Protein AF-A0A5Q4FZF9-F1 (afdb_monomer_lite)

Foldseek 3Di:
DEEAEAEDELPDDPVNVVVVVVVVQVVCCVVPVDSPYHYHYDHDDPDDPVVVVVVVVVVPPD

Radius of gyration: 18.35 Å; chains: 1; bounding box: 40×30×43 Å

Secondary structure (DSSP, 8-state):
-EEEEEEE-TT--HHHHHHHHHHHHHHHHHHHS---EEEEEEE-----HHHHHHHHHTTS--

Sequence (62 aa):
MNVIRLKVPPDHTPEEEAALVAEVAASYEESTGSADVTVEVERTEELDFNSLRAQNASRWSR

pLDDT: mean 77.32, std 11.29, range [47.31, 90.06]

Structure (mmCIF, N/CA/C/O backbone):
data_AF-A0A5Q4FZF9-F1
#
_entry.id   AF-A0A5Q4FZF9-F1
#
loop_
_atom_site.group_PDB
_atom_site.id
_atom_site.type_symbol
_atom_site.label_atom_id
_atom_site.label_alt_id
_atom_site.label_comp_id
_atom_site.label_asym_id
_atom_site.label_entity_id
_atom_site.label_seq_id
_atom_site.pdbx_PDB_ins_code
_atom_site.Cartn_x
_atom_site.Cartn_y
_atom_site.Cartn_z
_atom_site.occupancy
_atom_site.B_iso_or_equiv
_atom_site.auth_seq_id
_atom_site.auth_comp_id
_atom_site.auth_asym_id
_atom_site.auth_atom_id
_atom_site.pdbx_PDB_model_num
ATOM 1 N N . MET A 1 1 ? -11.354 -9.102 8.592 1.00 64.75 1 MET A N 1
ATOM 2 C CA . MET A 1 1 ? -9.973 -9.215 8.104 1.00 64.75 1 MET A CA 1
ATOM 3 C C . MET A 1 1 ? -9.944 -9.080 6.594 1.00 64.75 1 MET A C 1
ATOM 5 O O . MET A 1 1 ? -10.175 -10.059 5.888 1.00 64.75 1 MET A O 1
ATOM 9 N N . ASN A 1 2 ? -9.720 -7.860 6.106 1.00 82.81 2 ASN A N 1
ATOM 10 C CA . ASN A 1 2 ? -9.531 -7.593 4.680 1.00 82.81 2 ASN A CA 1
ATOM 11 C C . ASN A 1 2 ? -8.038 -7.506 4.355 1.00 82.81 2 ASN A C 1
ATOM 13 O O . ASN A 1 2 ? -7.254 -6.987 5.148 1.00 82.81 2 ASN A O 1
ATOM 17 N N . VAL A 1 3 ? -7.649 -8.051 3.202 1.00 84.81 3 VAL A N 1
ATOM 18 C CA . VAL A 1 3 ? -6.250 -8.126 2.768 1.00 84.81 3 VAL A CA 1
ATOM 19 C C . VAL A 1 3 ? -6.090 -7.348 1.469 1.00 84.81 3 VAL A C 1
ATOM 21 O O . VAL A 1 3 ? -6.766 -7.649 0.484 1.00 84.81 3 VAL A O 1
ATOM 24 N N . ILE A 1 4 ? -5.198 -6.360 1.469 1.00 83.88 4 ILE A N 1
ATOM 25 C CA . ILE A 1 4 ? -4.851 -5.559 0.294 1.00 83.88 4 ILE A CA 1
ATOM 26 C C . ILE A 1 4 ? -3.463 -5.988 -0.168 1.00 83.88 4 ILE A C 1
ATOM 28 O O . ILE A 1 4 ? -2.498 -5.890 0.585 1.00 83.88 4 ILE A O 1
ATOM 32 N N . ARG A 1 5 ? -3.366 -6.467 -1.411 1.00 85.19 5 ARG A N 1
ATOM 33 C CA . ARG A 1 5 ? -2.099 -6.892 -2.014 1.00 85.19 5 ARG A CA 1
ATOM 34 C C . ARG A 1 5 ? -1.603 -5.832 -2.977 1.00 85.19 5 ARG A C 1
ATOM 36 O O . ARG A 1 5 ? -2.303 -5.514 -3.939 1.00 85.19 5 ARG A O 1
ATOM 43 N N . LEU A 1 6 ? -0.400 -5.327 -2.736 1.00 83.38 6 LEU A N 1
ATOM 44 C CA . LEU A 1 6 ? 0.266 -4.368 -3.607 1.00 83.38 6 LEU A CA 1
ATOM 45 C C . LEU A 1 6 ? 1.480 -5.006 -4.257 1.00 83.38 6 LEU A C 1
ATOM 47 O O . LEU A 1 6 ? 2.324 -5.597 -3.588 1.00 83.38 6 LEU A O 1
ATOM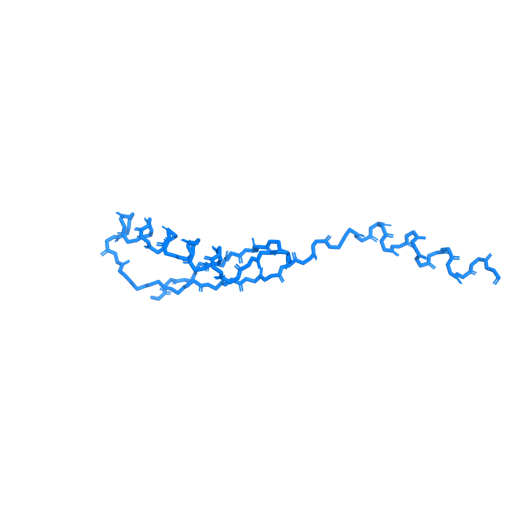 51 N N . LYS A 1 7 ? 1.567 -4.849 -5.574 1.00 83.38 7 LYS A N 1
ATOM 52 C CA . LYS A 1 7 ? 2.764 -5.179 -6.335 1.00 83.38 7 LYS A CA 1
ATOM 53 C C . LYS A 1 7 ? 3.569 -3.913 -6.535 1.00 83.38 7 LYS A C 1
ATOM 55 O O . LYS A 1 7 ? 3.049 -2.947 -7.090 1.00 83.38 7 LYS A O 1
ATOM 60 N N . VAL A 1 8 ? 4.811 -3.932 -6.077 1.00 81.69 8 VAL A N 1
ATOM 61 C CA . VAL A 1 8 ? 5.742 -2.809 -6.216 1.00 81.69 8 VAL A CA 1
ATOM 62 C C . VAL A 1 8 ? 6.927 -3.218 -7.093 1.00 81.69 8 VAL A C 1
ATOM 64 O O . VAL A 1 8 ? 7.268 -4.410 -7.143 1.00 81.69 8 VAL A O 1
ATOM 67 N N . PRO A 1 9 ? 7.544 -2.260 -7.806 1.00 78.75 9 PRO A N 1
ATOM 68 C CA . PRO A 1 9 ? 8.749 -2.520 -8.584 1.00 78.75 9 PRO A CA 1
ATOM 69 C C . PRO A 1 9 ? 9.898 -3.040 -7.697 1.00 78.75 9 PRO A C 1
ATOM 71 O O . PRO A 1 9 ? 9.926 -2.774 -6.494 1.00 78.75 9 PRO A O 1
ATOM 74 N N . PRO A 1 10 ? 10.862 -3.782 -8.269 1.00 76.06 10 PRO A N 1
ATOM 75 C CA . PRO A 1 10 ? 11.949 -4.393 -7.502 1.00 76.06 10 PRO A CA 1
ATOM 76 C C . PRO A 1 10 ? 12.918 -3.366 -6.896 1.00 76.06 10 PRO A C 1
ATOM 78 O O . PRO A 1 10 ? 13.529 -3.653 -5.868 1.00 76.06 10 PRO A O 1
ATOM 81 N N . ASP A 1 11 ? 13.019 -2.176 -7.492 1.00 78.62 11 ASP A N 1
ATOM 82 C CA . ASP A 1 11 ? 13.850 -1.060 -7.021 1.00 78.62 11 ASP A CA 1
ATOM 83 C C . ASP A 1 11 ? 13.217 -0.249 -5.876 1.00 78.62 11 ASP A C 1
ATOM 85 O O . ASP A 1 11 ? 13.812 0.719 -5.406 1.00 78.62 11 ASP A O 1
ATOM 89 N N . HIS A 1 12 ? 12.012 -0.617 -5.428 1.00 79.88 12 HIS A N 1
ATOM 90 C CA . HIS A 1 12 ? 11.303 0.108 -4.379 1.00 79.88 12 HIS A CA 1
ATOM 91 C C . HIS A 1 12 ? 12.033 -0.017 -3.036 1.00 79.88 12 HIS A C 1
ATOM 93 O O . HIS A 1 12 ? 12.369 -1.124 -2.595 1.00 79.88 12 HIS A O 1
ATOM 99 N N . THR A 1 13 ? 12.285 1.115 -2.378 1.00 85.50 13 THR A N 1
ATOM 100 C CA . THR A 1 13 ? 12.993 1.125 -1.095 1.00 85.50 13 THR A CA 1
ATOM 101 C C . THR A 1 13 ? 12.054 0.808 0.077 1.00 85.50 13 THR A C 1
ATOM 103 O O . THR A 1 13 ? 10.850 1.064 -0.001 1.00 85.50 13 THR A O 1
ATOM 106 N N . PRO A 1 14 ? 12.582 0.312 1.215 1.00 84.19 14 PRO A N 1
ATOM 107 C CA . PRO A 1 14 ? 11.770 0.052 2.407 1.00 84.19 14 PRO A CA 1
ATOM 108 C C . PRO A 1 14 ? 11.048 1.293 2.954 1.00 84.19 14 PRO A C 1
ATOM 110 O O . PRO A 1 14 ? 9.972 1.181 3.540 1.00 84.19 14 PRO A O 1
ATOM 113 N N . GLU A 1 15 ? 11.637 2.480 2.777 1.00 85.12 15 GLU A N 1
ATOM 114 C CA . GLU A 1 15 ? 11.042 3.750 3.207 1.00 85.12 15 GLU A CA 1
ATOM 115 C C . GLU A 1 15 ? 9.816 4.101 2.354 1.00 85.12 15 GLU A C 1
ATOM 117 O O . GLU A 1 15 ? 8.780 4.503 2.888 1.00 85.12 15 GLU A O 1
ATOM 122 N N . GLU A 1 16 ? 9.895 3.873 1.042 1.00 85.25 16 GLU A N 1
ATOM 123 C CA . GLU A 1 16 ? 8.765 4.044 0.126 1.00 85.25 16 GLU A CA 1
ATOM 124 C C . GLU A 1 16 ? 7.673 2.992 0.374 1.00 85.25 16 GLU A C 1
ATOM 126 O O . GLU A 1 16 ? 6.487 3.320 0.330 1.00 85.25 16 GLU A O 1
ATOM 131 N N . GLU A 1 17 ? 8.037 1.739 0.690 1.00 83.94 17 GLU A N 1
ATOM 132 C CA . GLU A 1 17 ? 7.067 0.689 1.056 1.00 83.94 17 GLU A CA 1
ATOM 133 C C . GLU A 1 17 ? 6.257 1.099 2.295 1.00 83.94 17 GLU A C 1
ATOM 135 O O . GLU A 1 17 ? 5.030 0.987 2.298 1.00 83.94 17 GLU A O 1
ATOM 140 N N . ALA A 1 18 ? 6.920 1.622 3.331 1.00 84.69 18 ALA A N 1
ATOM 141 C CA . ALA A 1 18 ? 6.258 2.073 4.552 1.00 84.69 18 ALA A CA 1
ATOM 142 C C . ALA A 1 18 ? 5.307 3.256 4.307 1.00 84.69 18 ALA A C 1
ATOM 144 O O . ALA A 1 18 ? 4.196 3.268 4.844 1.00 84.69 18 ALA A O 1
ATOM 145 N N . ALA A 1 19 ? 5.714 4.224 3.479 1.00 88.25 19 ALA A N 1
ATOM 146 C CA . ALA A 1 19 ? 4.866 5.354 3.105 1.00 88.25 19 ALA A CA 1
ATOM 147 C C . ALA A 1 19 ? 3.613 4.895 2.341 1.00 88.25 19 ALA A C 1
ATOM 149 O O . ALA A 1 19 ? 2.501 5.309 2.672 1.00 88.25 19 ALA A O 1
ATOM 150 N N . LEU A 1 20 ? 3.780 3.980 1.381 1.00 87.88 20 LEU A N 1
ATOM 151 C CA . LEU A 1 20 ? 2.682 3.428 0.587 1.00 87.88 20 LEU A CA 1
ATOM 152 C C . LEU A 1 20 ? 1.691 2.640 1.452 1.00 87.88 20 LEU A C 1
ATOM 154 O O . LEU A 1 20 ? 0.480 2.810 1.327 1.00 87.88 20 LEU A O 1
ATOM 158 N N . VAL A 1 21 ? 2.191 1.795 2.358 1.00 88.25 21 VAL A N 1
ATOM 159 C CA . VAL A 1 21 ? 1.342 1.028 3.281 1.00 88.25 21 VAL A CA 1
ATOM 160 C C . VAL A 1 21 ? 0.542 1.959 4.192 1.00 88.25 21 VAL A C 1
ATOM 162 O O . VAL A 1 21 ? -0.649 1.724 4.395 1.00 88.25 21 VAL A O 1
ATOM 165 N N . ALA A 1 22 ? 1.164 3.020 4.715 1.00 88.50 22 ALA A N 1
ATOM 166 C CA . ALA A 1 22 ? 0.485 3.998 5.561 1.00 88.50 22 ALA A CA 1
ATOM 167 C C . ALA A 1 22 ? -0.630 4.739 4.805 1.00 88.50 22 ALA A C 1
ATOM 169 O O . ALA A 1 22 ? -1.730 4.886 5.336 1.00 88.50 22 ALA A O 1
ATOM 170 N N . GLU A 1 23 ? -0.375 5.152 3.562 1.00 90.06 23 GLU A N 1
ATOM 171 C CA . GLU A 1 23 ? -1.369 5.825 2.718 1.00 90.06 23 GLU A CA 1
ATOM 172 C C . GLU A 1 23 ? -2.558 4.907 2.395 1.00 90.06 23 GLU A C 1
ATOM 174 O O . 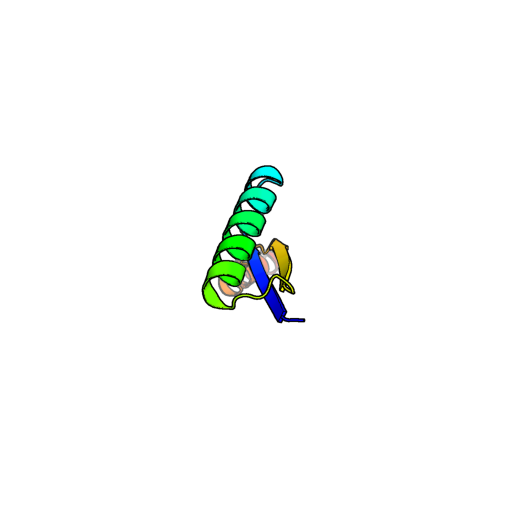GLU A 1 23 ? -3.717 5.298 2.548 1.00 90.06 23 GLU A O 1
ATOM 179 N N . VAL A 1 24 ? -2.284 3.653 2.022 1.00 88.06 24 VAL A N 1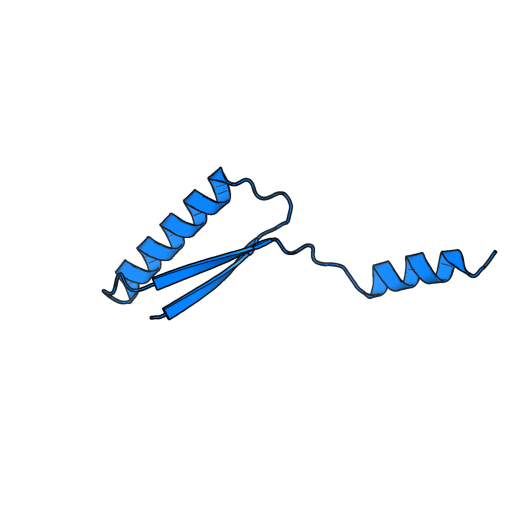
ATOM 180 C CA . VAL A 1 24 ? -3.321 2.657 1.715 1.00 88.06 24 VAL A CA 1
ATOM 181 C C . VAL A 1 24 ? -4.156 2.324 2.949 1.00 88.06 24 VAL A C 1
ATOM 183 O O . VAL A 1 24 ? -5.380 2.225 2.851 1.00 88.06 24 VAL A O 1
ATOM 186 N N . ALA A 1 25 ? -3.519 2.162 4.111 1.00 87.06 25 ALA A N 1
ATOM 187 C CA . ALA A 1 25 ? -4.221 1.886 5.359 1.00 87.06 25 ALA A CA 1
ATOM 188 C C . ALA A 1 25 ? -5.124 3.059 5.769 1.00 87.06 25 ALA A C 1
ATOM 190 O O . ALA A 1 25 ? -6.288 2.831 6.096 1.00 87.06 25 ALA A O 1
ATOM 191 N N . ALA A 1 26 ? -4.625 4.297 5.679 1.00 88.88 26 ALA A N 1
ATOM 192 C CA . ALA A 1 26 ? -5.408 5.497 5.972 1.00 88.88 26 ALA A CA 1
ATOM 193 C C . ALA A 1 26 ? -6.615 5.625 5.030 1.00 88.88 26 ALA A C 1
ATOM 195 O O . ALA A 1 26 ? -7.748 5.758 5.489 1.00 88.88 26 ALA A O 1
ATOM 196 N N . SER A 1 27 ? -6.398 5.472 3.721 1.00 88.94 27 SER A N 1
ATOM 197 C CA . SER A 1 27 ? -7.476 5.537 2.729 1.00 88.94 27 SER A CA 1
ATOM 198 C C . SER A 1 27 ? -8.531 4.442 2.940 1.00 88.94 27 SER A C 1
ATOM 200 O O . SER A 1 27 ? -9.735 4.679 2.799 1.00 88.94 27 SER A O 1
ATOM 202 N N . TYR A 1 28 ? -8.100 3.237 3.323 1.00 88.12 28 TYR A N 1
ATOM 203 C CA . TYR A 1 28 ? -9.005 2.137 3.634 1.00 88.12 28 TYR A CA 1
ATOM 204 C C . TYR A 1 28 ? -9.837 2.408 4.896 1.00 88.12 28 TYR A C 1
ATOM 206 O O . TYR A 1 28 ? -11.046 2.150 4.901 1.00 88.12 28 TYR A O 1
ATOM 214 N N . GLU A 1 29 ? -9.224 2.946 5.951 1.00 89.94 29 GLU A N 1
ATOM 215 C CA . GLU A 1 29 ? -9.929 3.331 7.176 1.00 89.94 29 GLU A CA 1
ATOM 216 C C . GLU A 1 29 ? -10.959 4.433 6.893 1.00 89.94 29 GLU A C 1
ATOM 218 O O . GLU A 1 29 ? -12.116 4.296 7.290 1.00 89.94 29 GLU A O 1
ATOM 223 N N . GLU A 1 30 ? -10.591 5.464 6.126 1.00 89.38 30 GLU A N 1
ATOM 224 C CA . GLU A 1 30 ? -11.505 6.538 5.715 1.00 89.38 30 GLU A CA 1
ATOM 225 C C . GLU A 1 30 ? -12.692 6.011 4.894 1.00 89.38 30 GLU A C 1
ATOM 227 O O . GLU A 1 30 ? -13.829 6.448 5.084 1.00 89.38 30 GLU A O 1
ATOM 232 N N . SER A 1 31 ? -12.455 5.048 3.999 1.00 87.12 31 SER A N 1
ATOM 233 C CA . SER A 1 31 ? -13.505 4.507 3.130 1.00 87.12 31 SER A CA 1
ATOM 234 C C . SER A 1 31 ? -14.424 3.502 3.824 1.00 87.12 31 SER A C 1
ATOM 236 O O . SER A 1 31 ? -15.578 3.363 3.415 1.00 87.12 31 SER A O 1
ATOM 238 N N . THR A 1 32 ? -13.923 2.740 4.797 1.00 86.44 32 THR A N 1
ATOM 239 C CA . THR A 1 32 ? -14.655 1.600 5.383 1.00 86.44 32 THR A CA 1
ATOM 240 C C . THR A 1 32 ? -15.052 1.811 6.841 1.00 86.44 32 THR A C 1
ATOM 242 O O . THR A 1 32 ? -15.859 1.045 7.371 1.00 86.44 32 THR A O 1
ATOM 245 N N . GLY A 1 33 ? -14.487 2.822 7.506 1.00 87.56 33 GLY A N 1
ATOM 246 C CA . GLY A 1 33 ? -14.629 3.048 8.944 1.00 87.56 33 GLY A CA 1
ATOM 247 C C . GLY A 1 33 ? -14.025 1.933 9.803 1.00 87.56 33 GLY A C 1
ATOM 248 O O . GLY A 1 33 ? -14.364 1.823 10.980 1.00 87.56 33 GLY A O 1
ATOM 249 N N . SER A 1 34 ? -13.194 1.063 9.221 1.00 82.56 34 SER A N 1
ATOM 250 C CA . SER A 1 34 ? -12.595 -0.096 9.886 1.00 82.56 34 SER A CA 1
ATOM 251 C C . SER A 1 34 ? -11.077 -0.089 9.730 1.00 82.56 34 SER A C 1
ATOM 253 O O . SER A 1 34 ? -10.569 -0.057 8.615 1.00 82.56 34 SER A O 1
ATOM 255 N N . ALA A 1 35 ? -10.357 -0.222 10.846 1.00 79.44 35 ALA A N 1
ATOM 256 C CA . ALA A 1 35 ? -8.895 -0.351 10.876 1.00 79.44 35 ALA A CA 1
ATOM 257 C C . ALA A 1 35 ? -8.402 -1.813 10.740 1.00 79.44 35 ALA A C 1
ATOM 259 O O . ALA A 1 35 ? -7.211 -2.094 10.844 1.00 79.44 35 ALA A O 1
ATOM 260 N N . ASP A 1 36 ? -9.314 -2.769 10.524 1.00 84.31 36 ASP A N 1
ATOM 261 C CA . ASP A 1 36 ? -9.006 -4.202 10.401 1.00 84.31 36 ASP A CA 1
ATOM 262 C C . ASP A 1 36 ? -8.562 -4.554 8.967 1.00 84.31 36 ASP A C 1
ATOM 264 O O . ASP A 1 36 ? -9.287 -5.200 8.197 1.00 84.31 36 ASP A O 1
ATOM 268 N N . VAL A 1 37 ? -7.372 -4.075 8.590 1.00 82.25 37 VAL A N 1
ATOM 269 C CA . VAL A 1 37 ? -6.765 -4.284 7.269 1.00 82.25 37 VAL A CA 1
ATOM 270 C C . VAL A 1 37 ? -5.333 -4.795 7.380 1.00 82.25 37 VAL A C 1
ATOM 272 O O .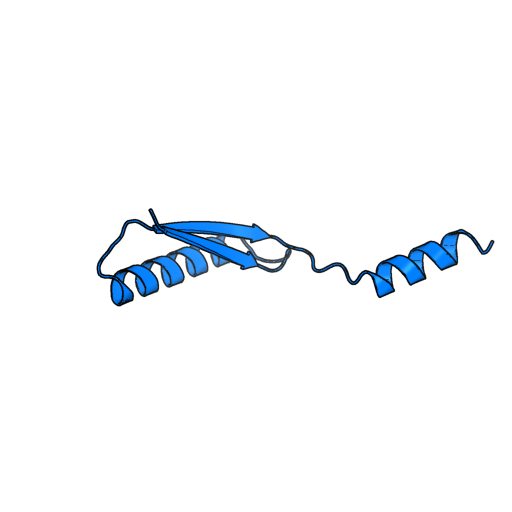 VAL A 1 37 ? -4.536 -4.319 8.182 1.00 82.25 37 VAL A O 1
ATOM 275 N N . THR A 1 38 ? -4.997 -5.790 6.563 1.00 86.12 38 THR A N 1
ATOM 276 C CA . THR A 1 38 ? -3.624 -6.274 6.372 1.00 86.12 38 THR A CA 1
ATOM 277 C C . THR A 1 38 ? -3.144 -5.861 4.988 1.00 86.12 38 THR A C 1
ATOM 279 O O . THR A 1 38 ? -3.811 -6.157 3.995 1.00 86.12 38 THR A O 1
ATOM 282 N N . VAL A 1 39 ? -1.995 -5.191 4.916 1.00 83.06 39 VAL A N 1
ATOM 283 C CA . VAL A 1 39 ? -1.380 -4.772 3.651 1.00 83.06 39 VAL A CA 1
ATOM 284 C C . VAL A 1 39 ? -0.176 -5.668 3.369 1.00 83.06 39 VAL A C 1
ATOM 286 O O . VAL A 1 39 ? 0.777 -5.694 4.145 1.00 83.06 39 VAL A O 1
ATOM 289 N N . GLU A 1 40 ? -0.234 -6.425 2.276 1.00 84.38 40 GLU A N 1
ATOM 290 C CA . GLU A 1 40 ? 0.847 -7.300 1.812 1.00 84.38 40 GLU A CA 1
ATOM 291 C C . GLU A 1 40 ? 1.534 -6.655 0.604 1.00 84.38 40 GLU A C 1
ATOM 293 O O . GLU A 1 40 ? 0.887 -6.393 -0.413 1.00 84.38 40 GLU A O 1
ATOM 298 N N . VAL A 1 41 ? 2.843 -6.415 0.703 1.00 82.00 41 VAL A N 1
ATOM 299 C CA . VAL A 1 41 ? 3.652 -5.849 -0.385 1.00 82.00 41 VAL A CA 1
ATOM 300 C C . VAL A 1 41 ? 4.492 -6.955 -1.019 1.00 82.00 41 VAL A C 1
ATOM 302 O O . VAL A 1 41 ? 5.297 -7.602 -0.350 1.00 82.00 41 VAL A O 1
ATOM 305 N N . GLU A 1 42 ? 4.294 -7.182 -2.315 1.00 80.25 42 GLU A N 1
ATOM 306 C CA . GLU A 1 42 ? 5.037 -8.154 -3.112 1.00 80.25 42 GLU A CA 1
ATOM 307 C C . GLU A 1 42 ? 5.919 -7.416 -4.127 1.00 80.25 42 GLU A C 1
ATOM 309 O O . GLU A 1 42 ? 5.432 -6.765 -5.056 1.00 80.25 42 GLU A O 1
ATOM 314 N N . ARG A 1 43 ? 7.240 -7.526 -3.962 1.00 77.69 43 ARG A N 1
ATOM 315 C CA . ARG A 1 43 ? 8.205 -7.049 -4.957 1.00 77.69 43 ARG A CA 1
ATOM 316 C C . ARG A 1 43 ? 8.176 -7.990 -6.153 1.00 77.69 43 ARG A C 1
ATOM 318 O O . ARG A 1 43 ? 8.533 -9.161 -6.026 1.00 77.69 43 ARG A O 1
ATOM 325 N N . THR A 1 44 ? 7.739 -7.488 -7.304 1.00 67.12 44 THR A N 1
ATOM 326 C CA . THR A 1 44 ? 7.625 -8.297 -8.525 1.00 67.12 44 THR A CA 1
ATOM 327 C C . THR A 1 44 ? 8.426 -7.678 -9.658 1.00 67.12 44 THR A C 1
ATOM 329 O O . THR A 1 44 ? 8.203 -6.538 -10.051 1.00 67.12 44 THR A O 1
ATOM 332 N N . GLU A 1 45 ? 9.371 -8.452 -10.189 1.00 60.62 45 GLU A N 1
ATOM 333 C CA . GLU A 1 45 ? 10.032 -8.155 -11.456 1.00 60.62 45 GLU A CA 1
ATOM 334 C C . GLU A 1 45 ? 9.132 -8.693 -12.578 1.00 60.62 45 GLU A C 1
ATOM 336 O O . GLU A 1 45 ? 8.913 -9.904 -12.687 1.00 60.62 45 GLU A O 1
ATOM 341 N N . GLU A 1 46 ? 8.530 -7.800 -13.369 1.00 61.44 46 GLU A N 1
ATOM 342 C CA . GLU A 1 46 ? 7.720 -8.201 -14.521 1.00 61.44 46 GLU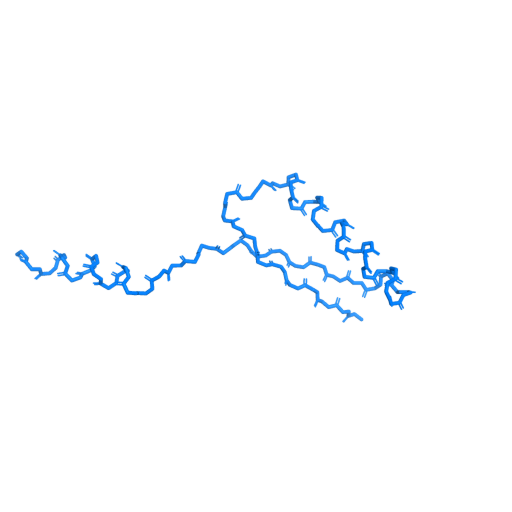 A CA 1
ATOM 343 C C . GLU A 1 46 ? 8.648 -8.728 -15.620 1.00 61.44 46 GLU A C 1
ATOM 345 O O . GLU A 1 46 ? 9.279 -7.979 -16.363 1.00 61.44 46 GLU A O 1
ATOM 350 N N . LEU A 1 47 ? 8.767 -10.053 -15.694 1.00 61.09 47 LEU A N 1
ATOM 351 C CA . LEU A 1 47 ? 9.561 -10.716 -16.716 1.00 61.09 47 LEU A CA 1
ATOM 352 C C . LEU A 1 47 ? 8.706 -11.006 -17.950 1.00 61.09 47 LEU A C 1
ATOM 354 O O . LEU A 1 47 ? 7.873 -11.914 -17.966 1.00 61.09 47 LEU A O 1
ATOM 358 N N . ASP A 1 48 ? 8.969 -10.263 -19.020 1.00 66.69 48 ASP A N 1
ATOM 359 C CA . ASP A 1 48 ? 8.353 -10.469 -20.327 1.00 66.69 48 ASP A CA 1
ATOM 360 C C . ASP A 1 48 ? 8.748 -11.841 -20.913 1.00 66.69 48 ASP A C 1
ATOM 362 O O . ASP A 1 48 ? 9.899 -12.080 -21.305 1.00 66.69 48 ASP A O 1
ATOM 366 N N . PHE A 1 49 ? 7.791 -12.771 -21.004 1.00 68.12 49 PHE A N 1
ATOM 367 C CA . PHE A 1 49 ? 8.038 -14.141 -21.480 1.00 68.12 49 PHE A CA 1
ATOM 368 C C . PHE A 1 49 ? 8.631 -14.177 -22.898 1.00 68.12 49 PHE A C 1
ATOM 370 O O . PHE A 1 49 ? 9.500 -15.002 -23.199 1.00 68.12 49 PHE A O 1
ATOM 377 N N . ASN A 1 50 ? 8.207 -13.259 -23.773 1.00 67.38 50 ASN A N 1
ATOM 378 C CA . ASN A 1 50 ? 8.729 -13.161 -25.137 1.00 67.38 50 ASN A CA 1
ATOM 379 C C . ASN A 1 50 ? 10.210 -12.750 -25.156 1.00 67.38 50 ASN A C 1
ATOM 381 O O . ASN A 1 50 ? 10.995 -13.319 -25.922 1.00 67.38 50 ASN A O 1
ATOM 385 N N . SER A 1 51 ? 10.611 -11.840 -24.267 1.00 64.12 51 SER A N 1
ATOM 386 C CA . SER A 1 51 ? 12.005 -11.414 -24.098 1.00 64.12 51 SER A CA 1
ATOM 387 C C . SER A 1 51 ? 12.880 -12.542 -23.550 1.00 64.12 51 SER A C 1
ATOM 389 O O . SER A 1 51 ? 13.991 -12.758 -24.041 1.00 64.12 51 SER A O 1
ATOM 391 N N . LEU A 1 52 ? 12.374 -13.327 -22.593 1.00 67.38 52 LEU A N 1
ATOM 392 C CA . LEU A 1 52 ? 13.080 -14.500 -22.063 1.00 67.38 52 LEU A CA 1
ATOM 393 C C . LEU A 1 52 ? 13.237 -15.615 -23.107 1.00 67.38 52 LEU A C 1
ATOM 395 O O . LEU A 1 52 ? 14.284 -16.266 -23.191 1.00 67.38 52 LEU A O 1
ATOM 399 N N . ARG A 1 53 ? 12.212 -15.831 -23.939 1.00 63.88 53 ARG A N 1
ATOM 400 C CA . ARG A 1 53 ? 12.253 -16.825 -25.018 1.00 63.88 53 ARG A CA 1
ATOM 401 C C . ARG A 1 53 ? 13.292 -16.467 -26.083 1.00 63.88 53 ARG A C 1
ATOM 403 O O . ARG A 1 53 ? 14.034 -17.350 -26.514 1.00 63.88 53 ARG A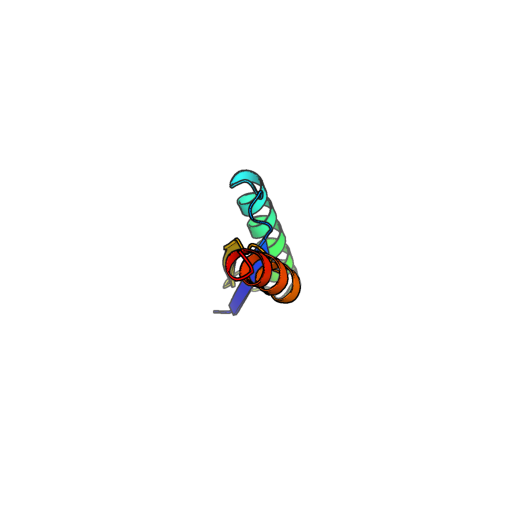 O 1
ATOM 410 N N . ALA A 1 54 ? 13.383 -15.198 -26.480 1.00 63.44 54 ALA A N 1
ATOM 411 C CA . ALA A 1 54 ? 14.364 -14.728 -27.462 1.00 63.44 54 ALA A CA 1
ATOM 412 C C . ALA A 1 54 ? 15.819 -14.895 -26.970 1.00 63.44 54 ALA A C 1
ATOM 414 O O . ALA A 1 54 ? 16.699 -15.325 -27.725 1.00 63.44 54 ALA A O 1
ATOM 415 N N . GLN A 1 55 ? 16.062 -14.637 -25.681 1.00 62.28 55 GLN A N 1
ATOM 416 C CA . GLN A 1 55 ? 17.374 -14.823 -25.053 1.00 62.28 55 GLN A CA 1
ATOM 417 C C . GLN A 1 55 ? 17.785 -16.301 -24.974 1.00 62.28 55 GLN A C 1
ATOM 419 O O . GLN A 1 55 ? 18.937 -16.638 -25.256 1.00 62.28 55 GLN A O 1
ATOM 424 N N . ASN A 1 56 ? 16.850 -17.203 -24.659 1.00 63.66 56 ASN A N 1
ATOM 425 C CA . ASN A 1 56 ? 17.134 -18.640 -24.627 1.00 63.66 56 ASN A CA 1
ATOM 426 C C . ASN A 1 56 ? 17.304 -19.256 -26.024 1.00 63.66 56 ASN A C 1
ATOM 428 O O . ASN A 1 56 ? 18.171 -20.109 -26.204 1.00 63.66 56 ASN A O 1
ATOM 432 N N . ALA A 1 57 ? 16.559 -18.795 -27.034 1.00 60.22 57 ALA A N 1
ATOM 433 C CA . ALA A 1 57 ? 16.733 -19.260 -28.415 1.00 60.22 57 ALA A CA 1
ATOM 434 C C . ALA A 1 57 ? 18.140 -18.949 -28.969 1.00 60.22 57 ALA A C 1
ATOM 436 O O . ALA A 1 57 ? 18.735 -19.756 -29.688 1.00 60.22 57 ALA A O 1
ATOM 437 N N . SER A 1 58 ? 18.713 -17.813 -28.562 1.00 58.12 58 SER A N 1
ATOM 438 C CA . SER A 1 58 ? 20.073 -17.404 -28.936 1.00 58.12 58 SER A CA 1
ATOM 439 C C . SER A 1 58 ? 21.169 -18.286 -28.317 1.00 58.12 58 SER A C 1
ATOM 441 O O . SER A 1 58 ? 22.287 -18.321 -28.827 1.00 58.12 58 SER A O 1
ATOM 443 N N . ARG A 1 59 ? 20.871 -19.026 -27.238 1.00 56.62 59 ARG A N 1
ATOM 444 C CA . ARG A 1 59 ? 21.842 -19.887 -26.534 1.00 56.62 59 ARG A CA 1
ATOM 445 C C . ARG A 1 59 ? 21.990 -21.289 -27.130 1.00 56.62 59 ARG A C 1
ATOM 447 O O . ARG A 1 59 ? 23.000 -21.930 -26.861 1.00 56.62 59 ARG A O 1
ATOM 454 N N . TRP A 1 60 ? 21.036 -21.756 -27.934 1.00 58.19 60 TRP A N 1
ATOM 455 C CA . TRP A 1 60 ? 21.092 -23.074 -28.592 1.00 58.19 60 TRP A CA 1
ATOM 456 C C . TRP A 1 60 ? 21.400 -23.015 -30.093 1.00 58.19 60 TRP A C 1
ATOM 458 O O . TRP A 1 60 ? 21.405 -24.046 -30.753 1.00 58.19 60 TRP A O 1
ATOM 468 N N . SER A 1 61 ? 21.683 -21.826 -30.633 1.00 57.53 61 SER A N 1
ATOM 469 C CA . SER A 1 61 ? 21.997 -21.627 -32.057 1.00 57.53 61 SER A CA 1
ATOM 470 C C . SER A 1 61 ? 23.507 -21.504 -32.342 1.00 57.53 61 SER A C 1
ATOM 472 O O . SER A 1 61 ? 23.882 -20.925 -33.360 1.00 57.53 61 SER A O 1
ATOM 474 N N . ARG A 1 62 ? 24.377 -22.000 -31.448 1.00 47.31 62 ARG A N 1
ATOM 475 C CA . ARG A 1 62 ? 25.837 -22.054 -31.643 1.00 47.31 62 ARG A CA 1
ATOM 476 C C . ARG A 1 62 ? 26.335 -23.491 -31.642 1.00 47.31 62 ARG A C 1
ATOM 478 O O . ARG A 1 62 ? 25.917 -24.237 -30.732 1.00 47.31 62 ARG A O 1
#